Protein AF-A0A3C0KF89-F1 (afdb_monomer)

Solvent-accessible surface area (backbone atoms only — not comparable to full-atom values): 9793 Å² total; per-residue (Å²): 138,83,92,81,88,72,97,74,84,88,86,81,74,92,83,63,36,57,68,69,43,56,76,67,69,40,51,23,56,46,100,86,68,46,74,69,48,19,28,32,42,33,67,56,75,35,16,31,75,92,40,81,88,43,74,58,64,39,72,36,52,26,64,44,26,96,85,71,38,50,76,73,77,40,74,49,31,23,54,43,40,45,55,50,50,53,49,42,53,52,26,52,77,69,73,42,83,71,75,78,66,74,53,54,39,67,48,72,42,82,78,37,81,83,70,53,23,19,33,38,42,38,40,44,58,48,68,48,101,86,68,47,58,44,80,47,80,46,76,40,86,62,75,30,53,77,48,49,66,50,44,56,50,49,53,52,51,54,49,24,74,77,69,75,99

Secondary structure (DSSP, 8-state):
------SS----PPP---HHHHHTT-EEE-TTS-EEEEE-B-TTT-BBSS-TT-B--STT----BTTTBS---SHHHHHHHHHHHHHHHHHHHTT---------EEEEEEEEETTEEEEEEEEEEEE-TTS-EEEEEEEEEEEESTHHHHHHHHHHHHHHHHH--

Nearest PDB structures (foldseek):
  8igd-assembly2_B  TM=4.583E-01  e=4.397E+00  Arabidopsis thaliana
  3f6h-assembly1_B  TM=3.234E-01  e=1.189E+00  Leptospira interrogans
  5x8r-assembly1_y  TM=3.442E-01  e=2.083E+00  Spinacia oleracea
  1um2-assembly1_A  TM=2.923E-01  e=2.844E+00  Saccharomyces cerevisiae
  3f6g-assembly1_A  TM=3.126E-01  e=2.844E+00  Leptospira interrogans

Foldseek 3Di:
DDDDDDPDDDDDDDDAADVVCVVVVQFDADPVRHGPRAGCADQFLQAGPVDSVHGDAADRHFANAPQPGDDPRDLQRRLVSVVLNVVQVVCVVVVHDRDTDHGKDKDWDFPDVVVTWIWMKIWDWDQDPVRGIDIDIDTRPDIDPVCVVVVVVVVVVSCCSPVVD

Mean predicted aligned error: 3.44 Å

pLDDT: mean 96.3, std 3.92, range [64.81, 98.56]

Radius of gyration: 18.64 Å; Cα contacts (8 Å, |Δi|>4): 255; chains: 1; bounding box: 43×42×60 Å

Sequence (165 aa):
AGDFRFDEAILMPPHQAADMVWHAGLIGQDAAGKPTGWADIHPHLFHANTDDRVYFVGDLMGMISDQFGHYPKSGHVANYIGRIVAKYIAQRVAGQEVTPLLPDNLCYMMVNTEPQEEISVKFTYELDASGKVIQTQTDMDVRTADLVPEDFAWARSKFSDFLGI

Structure (mmCIF, N/CA/C/O backbone):
data_AF-A0A3C0KF89-F1
#
_entry.id   AF-A0A3C0KF89-F1
#
loop_
_atom_site.group_PDB
_atom_site.id
_atom_site.type_symbol
_atom_site.label_atom_id
_atom_site.label_alt_id
_atom_site.label_comp_id
_atom_site.label_asym_id
_atom_site.label_entity_id
_atom_site.label_seq_id
_atom_site.pdbx_PDB_ins_code
_atom_site.Cartn_x
_atom_site.Cartn_y
_atom_site.Cartn_z
_atom_site.occupancy
_atom_site.B_iso_or_equiv
_atom_site.auth_seq_id
_atom_site.auth_comp_id
_atom_site.auth_asym_id
_atom_site.auth_atom_id
_atom_site.pdbx_PDB_model_num
ATOM 1 N N . ALA A 1 1 ? -10.355 17.537 -24.284 1.00 73.31 1 ALA A N 1
ATOM 2 C CA . ALA A 1 1 ? -9.676 16.478 -25.056 1.00 73.31 1 ALA A CA 1
ATOM 3 C C . ALA A 1 1 ? -10.335 16.404 -26.428 1.00 73.31 1 ALA A C 1
ATOM 5 O O . ALA A 1 1 ? -11.525 16.689 -26.497 1.00 73.31 1 ALA A O 1
ATOM 6 N N . GLY A 1 2 ? -9.566 16.146 -27.487 1.00 88.62 2 GLY A N 1
ATOM 7 C CA . GLY A 1 2 ? -10.086 15.985 -28.851 1.00 88.62 2 GLY A CA 1
ATOM 8 C C . GLY A 1 2 ? -10.263 14.515 -29.229 1.00 88.62 2 GLY A C 1
ATOM 9 O O . GLY A 1 2 ? -10.022 13.635 -28.403 1.00 88.62 2 GLY A O 1
ATOM 10 N N . ASP A 1 3 ? -10.643 14.275 -30.481 1.00 92.25 3 ASP A N 1
ATOM 11 C CA . ASP A 1 3 ? -10.827 12.932 -31.029 1.00 92.25 3 ASP A CA 1
ATOM 12 C C . ASP A 1 3 ? -9.497 12.371 -31.549 1.00 92.25 3 ASP A C 1
ATOM 14 O O . ASP A 1 3 ? -8.777 13.038 -32.296 1.00 92.25 3 ASP A O 1
ATOM 18 N N . PHE A 1 4 ? -9.184 11.127 -31.182 1.00 93.00 4 PHE A N 1
ATOM 19 C CA . PHE A 1 4 ? -7.977 10.418 -31.611 1.00 93.00 4 PHE A CA 1
ATOM 20 C C . PHE A 1 4 ? -8.352 9.118 -32.325 1.00 93.00 4 PHE A C 1
ATOM 22 O O . PHE A 1 4 ? -9.271 8.414 -31.907 1.00 93.00 4 PHE A O 1
ATOM 29 N N . ARG A 1 5 ? -7.623 8.785 -33.396 1.00 95.25 5 ARG A N 1
ATOM 30 C CA . ARG A 1 5 ? -7.710 7.483 -34.075 1.00 95.25 5 ARG A CA 1
ATOM 31 C C . ARG A 1 5 ? -6.517 6.635 -33.648 1.00 95.25 5 ARG A C 1
ATOM 33 O O . ARG A 1 5 ? -5.410 7.158 -33.558 1.00 95.25 5 ARG A O 1
ATOM 40 N N . PHE A 1 6 ? -6.749 5.355 -33.410 1.00 95.56 6 PHE A N 1
ATOM 41 C CA . PHE A 1 6 ? -5.731 4.386 -33.021 1.00 95.56 6 PHE A CA 1
ATOM 42 C C . PHE A 1 6 ? -6.001 3.058 -33.729 1.00 95.56 6 PHE A C 1
ATOM 44 O O . PHE A 1 6 ? -7.162 2.722 -33.970 1.00 95.56 6 PHE A O 1
ATOM 51 N N . ASP A 1 7 ? -4.937 2.324 -34.054 1.00 97.69 7 ASP A N 1
ATOM 52 C CA . ASP A 1 7 ? -5.038 0.936 -34.517 1.00 97.69 7 ASP A CA 1
ATOM 53 C C . ASP A 1 7 ? -5.292 -0.008 -33.327 1.00 97.69 7 ASP A C 1
ATOM 55 O O . ASP A 1 7 ? -6.124 -0.907 -33.413 1.00 97.69 7 ASP A O 1
ATOM 59 N N . GLU A 1 8 ? -4.654 0.269 -32.180 1.00 96.94 8 GLU A N 1
ATOM 60 C CA . GLU A 1 8 ? -4.831 -0.436 -30.903 1.00 96.94 8 GLU A CA 1
ATOM 61 C C . GLU A 1 8 ? -4.807 0.550 -29.721 1.00 96.94 8 GLU A C 1
ATOM 63 O O . GLU A 1 8 ? -4.094 1.555 -29.752 1.00 96.94 8 GLU A O 1
ATOM 68 N N . ALA A 1 9 ? -5.579 0.269 -28.664 1.00 94.81 9 ALA A N 1
ATOM 69 C CA . ALA A 1 9 ? -5.586 1.064 -27.435 1.00 94.81 9 ALA A CA 1
ATOM 70 C C . ALA A 1 9 ? -5.791 0.195 -26.189 1.00 94.81 9 ALA A C 1
ATOM 72 O O . ALA A 1 9 ? -6.677 -0.658 -26.150 1.00 94.81 9 ALA A O 1
ATOM 73 N N . ILE A 1 10 ? -5.015 0.485 -25.142 1.00 95.38 10 ILE A N 1
ATOM 74 C CA . ILE A 1 10 ? -5.209 -0.053 -23.792 1.00 95.38 10 ILE A CA 1
ATOM 75 C C . ILE A 1 10 ? -5.799 1.066 -22.934 1.00 95.38 10 ILE A C 1
ATOM 77 O O . ILE A 1 10 ? -5.152 2.085 -22.693 1.00 95.38 10 ILE A O 1
ATOM 81 N N . LEU A 1 11 ? -7.043 0.886 -22.490 1.00 93.9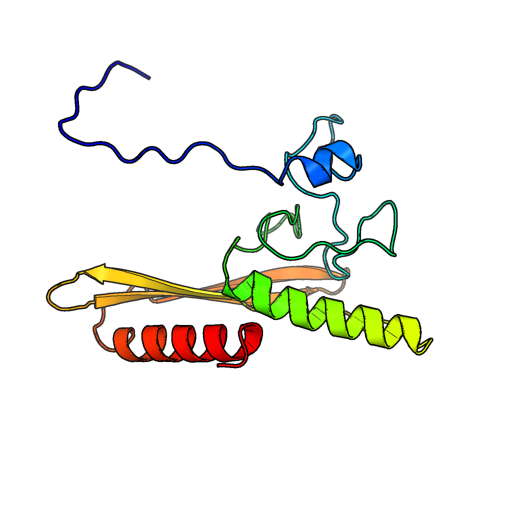4 11 LEU A N 1
ATOM 82 C CA . LEU A 1 11 ? -7.749 1.846 -21.644 1.00 93.94 11 LEU A CA 1
ATOM 83 C C . LEU A 1 11 ? -7.738 1.364 -20.192 1.00 93.94 11 LEU A C 1
ATOM 85 O O . LEU A 1 11 ? -8.263 0.297 -19.889 1.00 93.94 11 LEU A O 1
ATOM 89 N N . MET A 1 12 ? -7.177 2.176 -19.295 1.00 95.62 12 MET A N 1
ATOM 90 C CA . MET A 1 12 ? -7.195 1.947 -17.848 1.00 95.62 12 MET A CA 1
ATOM 91 C C . MET A 1 12 ? -8.101 3.001 -17.199 1.00 95.62 12 MET A C 1
ATOM 93 O O . MET A 1 12 ? -7.676 4.151 -17.050 1.00 95.62 12 MET A O 1
ATOM 97 N N . PRO A 1 13 ? -9.371 2.675 -16.894 1.00 95.94 13 PRO A N 1
ATOM 98 C CA . PRO A 1 13 ? -10.292 3.632 -16.297 1.00 95.94 13 PRO A CA 1
ATOM 99 C C . PR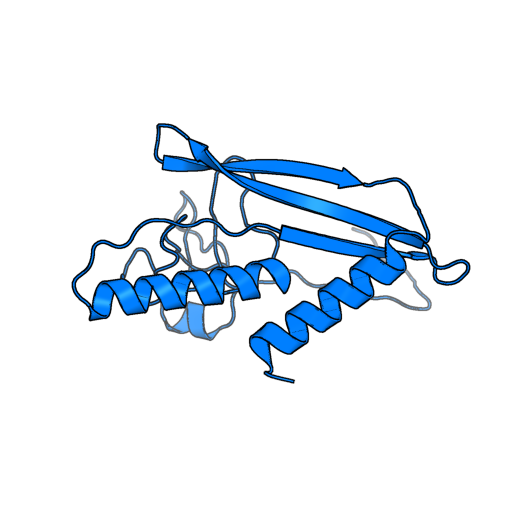O A 1 13 ? -9.867 3.983 -14.862 1.00 95.94 13 PRO A C 1
ATOM 101 O O . PRO A 1 13 ? -9.089 3.255 -14.245 1.00 95.94 13 PRO A O 1
ATOM 104 N N . PRO A 1 14 ? -10.393 5.077 -14.287 1.00 96.50 14 PRO A N 1
ATOM 105 C CA . PRO A 1 14 ? -10.234 5.342 -12.863 1.00 96.50 14 PRO A CA 1
ATOM 106 C C . PRO A 1 14 ? -10.708 4.150 -12.018 1.00 96.50 14 PRO A C 1
ATOM 108 O O . PRO A 1 14 ? -11.766 3.577 -12.279 1.00 96.50 14 PRO A O 1
ATOM 111 N N . HIS A 1 15 ? -9.931 3.798 -10.996 1.00 97.44 15 HIS A N 1
ATOM 112 C CA . HIS A 1 15 ? -10.243 2.716 -10.062 1.00 97.44 15 HIS A CA 1
ATOM 113 C C . HIS A 1 15 ? -10.740 3.260 -8.717 1.00 97.44 15 HIS A C 1
ATOM 115 O O . HIS A 1 15 ? -10.480 4.410 -8.365 1.00 97.44 15 HIS A O 1
ATOM 121 N N . GLN A 1 16 ? -11.433 2.407 -7.963 1.00 98.25 16 GLN A N 1
ATOM 122 C CA . GLN A 1 16 ? -11.935 2.675 -6.614 1.00 98.25 16 GLN A CA 1
ATOM 123 C C . GLN A 1 16 ? -12.035 1.367 -5.816 1.00 98.25 16 GLN A C 1
ATOM 125 O O . GLN A 1 16 ? -11.889 0.278 -6.378 1.00 98.25 16 GLN A O 1
ATOM 130 N N . ALA A 1 17 ? -12.294 1.462 -4.512 1.00 98.50 17 ALA A N 1
ATOM 131 C CA . ALA A 1 17 ? -12.614 0.307 -3.684 1.00 98.50 17 ALA A CA 1
ATOM 132 C C . ALA A 1 17 ? -13.869 -0.415 -4.206 1.00 98.50 17 ALA A C 1
ATOM 134 O O . ALA A 1 17 ? -14.790 0.212 -4.734 1.00 98.50 17 ALA A O 1
ATOM 135 N N . ALA A 1 18 ? -13.900 -1.738 -4.034 1.00 98.00 18 ALA A N 1
ATOM 136 C CA . ALA A 1 18 ? -14.996 -2.584 -4.497 1.00 98.00 18 ALA A CA 1
ATOM 137 C C . ALA A 1 18 ? -16.348 -2.209 -3.860 1.00 98.00 18 ALA A C 1
ATOM 139 O O . ALA A 1 18 ? -16.398 -1.758 -2.713 1.00 98.00 18 ALA A O 1
ATOM 140 N N . ASP A 1 19 ? -17.447 -2.489 -4.568 1.00 98.38 19 ASP A N 1
ATOM 141 C CA . ASP A 1 19 ? -18.827 -2.141 -4.179 1.00 98.38 19 ASP A CA 1
ATOM 142 C C . ASP A 1 19 ? -19.206 -2.588 -2.761 1.00 98.38 19 ASP A C 1
ATOM 144 O O . ASP A 1 19 ? -19.953 -1.905 -2.067 1.00 98.38 19 ASP A O 1
ATOM 148 N N . MET A 1 20 ? -18.648 -3.698 -2.273 1.00 98.06 20 MET A N 1
ATOM 149 C CA . MET A 1 20 ? -18.880 -4.157 -0.901 1.00 98.06 20 MET A CA 1
ATOM 150 C C . MET A 1 20 ? -18.468 -3.115 0.154 1.00 98.06 20 MET A C 1
ATOM 152 O O . MET A 1 20 ? -19.150 -2.981 1.167 1.00 98.06 20 MET A O 1
ATOM 156 N N . VAL A 1 21 ? -17.397 -2.349 -0.079 1.00 98.50 21 VAL A N 1
ATOM 157 C CA . VAL A 1 21 ? -16.947 -1.286 0.840 1.00 98.50 21 VAL A CA 1
ATOM 158 C C . VAL A 1 21 ? -17.951 -0.129 0.851 1.00 98.50 21 VAL A C 1
ATOM 160 O O . VAL A 1 21 ? -18.255 0.424 1.909 1.00 98.50 21 VAL A O 1
ATOM 163 N N . TRP A 1 22 ? -18.532 0.185 -0.310 1.00 98.50 22 TRP A N 1
ATOM 164 C CA . TRP A 1 22 ? -19.605 1.171 -0.445 1.00 98.50 22 TRP A CA 1
ATOM 165 C C . TRP A 1 22 ? -20.879 0.723 0.263 1.00 98.50 22 TRP A C 1
ATOM 167 O O . TRP A 1 22 ? -21.443 1.476 1.053 1.00 98.50 22 TRP A O 1
ATOM 177 N N . HIS A 1 23 ? -21.312 -0.514 0.023 1.00 98.31 23 HIS A N 1
ATOM 178 C CA . HIS A 1 23 ? -22.501 -1.085 0.654 1.00 98.31 23 HIS A CA 1
ATOM 179 C C . HIS A 1 23 ? -22.367 -1.198 2.173 1.00 98.31 23 HIS A C 1
ATOM 181 O O . HIS A 1 23 ? -23.360 -1.050 2.881 1.00 98.31 23 HIS A O 1
ATOM 187 N N . ALA A 1 24 ? -21.150 -1.408 2.676 1.00 97.94 24 ALA A N 1
ATOM 188 C CA . ALA A 1 24 ? -20.862 -1.407 4.104 1.00 97.94 24 ALA A CA 1
ATOM 189 C C . ALA A 1 24 ? -20.833 0.004 4.727 1.00 97.94 24 ALA A C 1
ATOM 191 O O . ALA A 1 24 ? -20.740 0.120 5.945 1.00 97.94 24 ALA A O 1
ATOM 192 N N . GLY A 1 25 ? -20.905 1.076 3.926 1.00 97.88 25 GLY A N 1
ATOM 193 C CA . GLY A 1 25 ? -20.804 2.452 4.420 1.00 97.88 25 GLY A CA 1
ATOM 194 C C . GLY A 1 25 ? -19.406 2.803 4.937 1.00 97.88 25 GLY A C 1
ATOM 195 O O . GLY A 1 25 ? -19.273 3.644 5.819 1.00 97.88 25 GLY A O 1
ATOM 196 N N . LEU A 1 26 ? -18.372 2.145 4.407 1.00 98.44 26 LEU A N 1
ATOM 197 C CA . LEU A 1 26 ? -16.993 2.223 4.898 1.00 98.44 26 LEU A CA 1
ATOM 198 C C . LEU A 1 26 ? -16.066 3.044 3.991 1.00 98.44 26 LEU A C 1
ATOM 200 O O . LEU A 1 26 ? -14.846 2.935 4.083 1.00 98.44 26 LEU A O 1
ATOM 204 N N . ILE A 1 27 ? -16.625 3.843 3.083 1.00 98.56 27 ILE A N 1
ATOM 205 C CA . ILE A 1 27 ? -15.856 4.712 2.186 1.00 98.56 27 ILE A CA 1
ATOM 206 C C . ILE A 1 27 ? -15.494 6.007 2.908 1.00 98.56 27 ILE A C 1
ATOM 208 O O . ILE A 1 27 ? -16.366 6.687 3.447 1.00 98.56 27 ILE A O 1
ATOM 212 N N . GLY A 1 28 ? -14.211 6.363 2.870 1.00 97.94 28 GLY A N 1
ATOM 213 C CA . GLY A 1 28 ? -13.697 7.608 3.424 1.00 97.94 28 GLY A CA 1
ATOM 214 C C . GLY A 1 28 ? -14.256 8.818 2.695 1.00 97.94 28 GLY A C 1
ATOM 215 O O . GLY A 1 28 ? -14.549 8.761 1.497 1.00 97.94 28 GLY A O 1
ATOM 216 N N . GLN A 1 29 ? -14.362 9.928 3.413 1.00 97.56 29 GLN A N 1
ATOM 217 C CA . GLN A 1 29 ? -14.842 11.203 2.893 1.00 97.56 29 GLN A CA 1
ATOM 218 C C . GLN A 1 29 ? -13.727 12.248 2.946 1.00 97.56 29 GLN A C 1
ATOM 220 O O . GLN A 1 29 ? -12.874 12.212 3.829 1.00 97.56 29 GLN A O 1
ATOM 225 N N . ASP A 1 30 ? -13.720 13.169 1.987 1.00 94.69 30 ASP A N 1
ATOM 226 C CA . ASP A 1 30 ? -12.850 14.340 2.033 1.00 94.69 30 ASP A CA 1
ATOM 227 C C . ASP A 1 30 ? -13.392 15.410 3.000 1.00 94.69 30 ASP A C 1
ATOM 229 O O . ASP A 1 30 ? -14.459 15.268 3.601 1.00 94.69 30 ASP A O 1
ATOM 233 N N . ALA A 1 31 ? -12.664 16.521 3.143 1.00 93.75 31 ALA A N 1
ATOM 234 C CA . ALA A 1 31 ? -13.049 17.620 4.032 1.00 93.75 31 ALA A CA 1
ATOM 235 C C . ALA A 1 31 ? -14.392 18.291 3.665 1.00 93.75 31 ALA A C 1
ATOM 237 O O . ALA A 1 31 ? -14.967 18.994 4.494 1.00 93.75 31 ALA A O 1
ATOM 23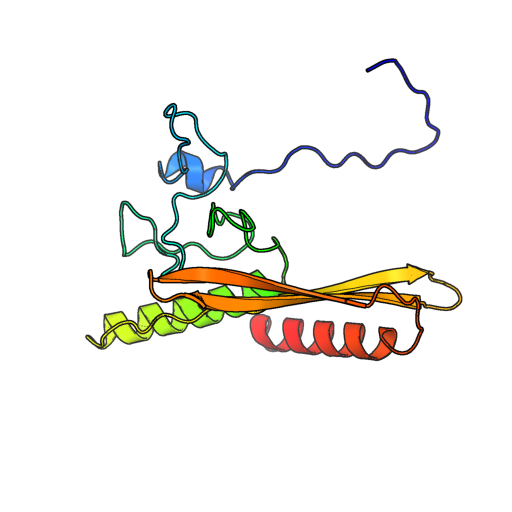8 N N . ALA A 1 32 ? -14.896 18.092 2.442 1.00 95.94 32 ALA A N 1
ATOM 239 C CA . ALA A 1 32 ? -16.198 18.579 1.993 1.00 95.94 32 ALA A CA 1
ATOM 240 C C . ALA A 1 32 ? -17.313 17.526 2.158 1.00 95.94 32 ALA A C 1
ATOM 242 O O . ALA A 1 32 ? -18.450 17.772 1.752 1.00 95.94 32 ALA A O 1
ATOM 243 N N . GLY A 1 33 ? -17.005 16.361 2.738 1.00 95.69 33 GLY A N 1
ATOM 244 C CA . GLY A 1 33 ? -17.938 15.248 2.916 1.00 95.69 33 GLY A CA 1
ATOM 245 C C . GLY A 1 33 ? -18.174 14.430 1.644 1.00 95.69 33 GLY A C 1
ATOM 246 O O . GLY A 1 33 ? -19.087 13.604 1.604 1.00 95.69 33 GLY A O 1
ATOM 247 N N . LYS A 1 34 ? -17.389 14.641 0.581 1.00 97.56 34 LYS A N 1
ATOM 248 C CA . LYS A 1 34 ? -17.520 13.874 -0.661 1.00 97.56 34 LYS A CA 1
ATOM 249 C C . LYS A 1 34 ? -16.768 12.544 -0.522 1.00 97.56 34 LYS A C 1
ATOM 251 O O . LYS A 1 34 ? -15.663 12.533 0.016 1.00 97.56 34 LYS A O 1
ATOM 256 N N . PRO A 1 35 ? -17.309 11.418 -1.022 1.00 97.81 35 PRO A N 1
ATOM 257 C CA . PRO A 1 35 ? -16.603 10.143 -0.977 1.00 97.81 35 PRO A CA 1
ATOM 258 C C . PRO A 1 35 ? -15.285 10.202 -1.759 1.00 97.81 35 PRO A C 1
ATOM 260 O O . PRO A 1 35 ? -15.241 10.676 -2.895 1.00 97.81 35 PRO A O 1
ATOM 263 N N . THR A 1 36 ? -14.226 9.663 -1.158 1.00 97.50 36 THR A N 1
ATOM 264 C CA . THR A 1 36 ? -12.882 9.575 -1.754 1.00 97.50 36 THR A CA 1
ATOM 265 C C . THR A 1 36 ? -12.756 8.433 -2.763 1.00 97.50 36 THR A C 1
ATOM 267 O O . THR A 1 36 ? -11.820 8.412 -3.557 1.00 97.50 36 THR A O 1
ATOM 270 N N . GLY A 1 37 ? -13.685 7.474 -2.719 1.00 98.12 37 GLY A N 1
ATOM 271 C CA . GLY A 1 37 ? -13.636 6.235 -3.493 1.00 98.12 37 GLY A CA 1
ATOM 272 C C . GLY A 1 37 ? -12.829 5.109 -2.843 1.00 98.12 37 GLY A C 1
ATOM 273 O O . GLY A 1 37 ? -12.776 4.013 -3.392 1.00 98.12 37 GLY A O 1
ATOM 274 N N . TRP A 1 38 ? -12.237 5.337 -1.670 1.00 98.56 38 TRP A N 1
ATOM 275 C CA . TRP A 1 38 ? -11.413 4.357 -0.958 1.00 98.56 38 TRP A CA 1
ATOM 276 C C . TRP A 1 38 ? -11.877 4.182 0.488 1.00 98.56 38 TRP A C 1
ATOM 278 O O . TRP A 1 38 ? -12.641 5.000 0.996 1.00 98.56 38 TRP A O 1
ATOM 288 N N . ALA A 1 39 ? -11.444 3.112 1.153 1.00 98.56 39 ALA A N 1
ATOM 289 C CA . ALA A 1 39 ? -11.898 2.790 2.504 1.00 98.56 39 ALA A CA 1
ATOM 290 C C . ALA A 1 39 ? -11.455 3.824 3.561 1.00 98.56 39 ALA A C 1
ATOM 292 O O . ALA A 1 39 ? -10.331 4.324 3.510 1.00 98.56 39 ALA A O 1
ATOM 293 N N . ASP A 1 40 ? -12.317 4.109 4.539 1.00 98.25 40 ASP A N 1
ATOM 294 C CA . ASP A 1 40 ? -12.033 4.975 5.691 1.00 98.25 40 ASP A CA 1
ATOM 295 C C . ASP A 1 40 ? -11.178 4.245 6.737 1.00 98.25 40 ASP A C 1
ATOM 297 O O . ASP A 1 40 ? -11.688 3.586 7.648 1.00 98.25 40 ASP A O 1
ATOM 301 N N . ILE A 1 41 ? -9.863 4.301 6.555 1.00 97.88 41 ILE A N 1
ATOM 302 C CA . ILE A 1 41 ? -8.899 3.431 7.226 1.00 97.88 41 ILE A CA 1
ATOM 303 C C . ILE A 1 41 ? -8.103 4.155 8.314 1.00 97.88 41 ILE A C 1
ATOM 305 O O . ILE A 1 41 ? -7.699 5.306 8.155 1.00 97.88 41 ILE A O 1
ATOM 309 N N . HIS A 1 42 ? -7.791 3.438 9.394 1.00 97.62 42 HIS A N 1
ATOM 310 C CA . HIS A 1 42 ? -6.797 3.868 10.367 1.00 97.62 42 HIS A CA 1
ATOM 311 C C . HIS A 1 42 ? -5.371 3.735 9.785 1.00 97.62 42 HIS A C 1
ATOM 313 O O . HIS A 1 42 ? -4.962 2.609 9.471 1.00 97.62 42 HIS A O 1
ATOM 319 N N . PRO A 1 43 ? -4.562 4.811 9.705 1.00 96.25 43 PRO A N 1
ATOM 320 C CA . PRO A 1 43 ? -3.319 4.843 8.919 1.00 96.25 43 PRO A CA 1
ATOM 321 C C . PRO A 1 43 ? -2.262 3.773 9.223 1.00 96.25 43 PRO A C 1
ATOM 323 O O . PRO A 1 43 ? -1.498 3.407 8.338 1.00 96.25 43 PRO A O 1
ATOM 326 N N . HIS A 1 44 ? -2.200 3.271 10.458 1.00 94.38 44 HIS A N 1
ATOM 327 C CA . HIS A 1 44 ? -1.209 2.262 10.871 1.00 94.38 44 HIS A CA 1
ATOM 328 C C . HIS A 1 44 ? -1.803 1.052 11.613 1.00 94.38 44 HIS A C 1
ATOM 330 O O . HIS A 1 44 ? -1.080 0.112 11.939 1.00 94.38 44 HIS A O 1
ATOM 336 N N . LEU A 1 45 ? -3.116 1.052 11.875 1.00 96.44 45 LEU A N 1
ATOM 337 C CA . LEU A 1 45 ? -3.818 -0.096 12.478 1.00 96.44 45 LEU A CA 1
ATOM 338 C C . LEU A 1 45 ? -4.709 -0.827 11.466 1.00 96.44 45 LEU A C 1
ATOM 340 O O . LEU A 1 45 ? -5.142 -1.944 11.731 1.00 96.44 45 LEU A O 1
ATOM 344 N N . PHE A 1 46 ? -4.947 -0.216 10.303 1.00 98.06 46 PHE A N 1
ATOM 345 C CA . PHE A 1 46 ? -5.617 -0.793 9.137 1.00 98.06 46 PHE A CA 1
ATOM 346 C C . PHE A 1 46 ? -7.059 -1.269 9.352 1.00 98.06 46 PHE A C 1
ATOM 348 O O . PHE A 1 46 ? -7.624 -1.914 8.471 1.00 98.06 46 PHE A O 1
ATOM 355 N N . HIS A 1 47 ? -7.675 -0.946 10.489 1.00 98.06 47 HIS A N 1
ATOM 356 C CA . HIS A 1 47 ? -9.106 -1.132 10.694 1.00 98.06 47 HIS A CA 1
ATOM 357 C C . HIS A 1 47 ? -9.907 0.075 10.201 1.00 98.06 47 HIS A C 1
ATOM 359 O O . HIS A 1 47 ? -9.342 1.140 9.944 1.00 98.06 47 HIS A O 1
ATOM 365 N N . ALA A 1 48 ? -11.221 -0.080 10.076 1.00 98.31 48 ALA A N 1
ATOM 366 C CA . ALA A 1 48 ? -12.116 1.033 9.814 1.00 98.31 48 ALA A CA 1
ATOM 367 C C . ALA A 1 48 ? -12.094 2.024 10.980 1.00 98.31 48 ALA A C 1
ATOM 369 O O . ALA A 1 48 ? 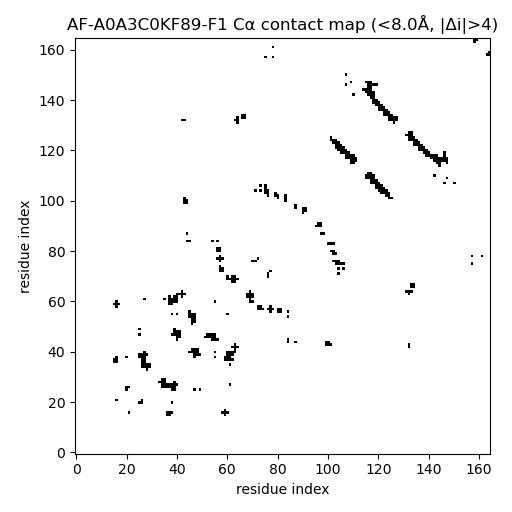-12.090 1.618 12.143 1.00 98.31 48 ALA A O 1
ATOM 370 N N . ASN A 1 49 ? -12.119 3.325 10.689 1.00 97.44 49 ASN A N 1
ATOM 371 C CA . ASN A 1 49 ? -12.195 4.343 11.744 1.00 97.44 49 ASN A CA 1
ATOM 372 C C . ASN A 1 49 ? -13.516 4.266 12.534 1.00 97.44 49 ASN A C 1
ATOM 374 O O . ASN A 1 49 ? -13.567 4.656 13.699 1.00 97.44 49 ASN A O 1
ATOM 378 N N . THR A 1 50 ? -14.574 3.725 11.925 1.00 97.31 50 THR A N 1
ATOM 379 C CA . THR A 1 50 ? -15.910 3.582 12.525 1.00 97.31 50 THR A CA 1
ATOM 380 C C . THR A 1 50 ? -16.143 2.250 13.246 1.00 97.31 50 THR A C 1
ATOM 382 O O . THR A 1 50 ? -17.039 2.176 14.086 1.00 97.31 50 THR A O 1
ATOM 385 N N . ASP A 1 51 ? -15.363 1.205 12.947 1.00 97.31 51 ASP A N 1
ATOM 386 C CA . ASP A 1 51 ? -15.460 -0.116 13.581 1.00 97.31 51 ASP A CA 1
ATOM 387 C C . ASP A 1 51 ? -14.091 -0.808 13.579 1.00 97.31 51 ASP A C 1
ATOM 389 O O . ASP A 1 51 ? -13.610 -1.303 12.558 1.00 97.31 51 ASP A O 1
ATOM 393 N N . ASP A 1 52 ? -13.468 -0.884 14.751 1.00 95.94 52 ASP A N 1
ATOM 394 C CA . ASP A 1 52 ? -12.117 -1.415 14.913 1.00 95.94 52 ASP A CA 1
ATOM 395 C C . ASP A 1 52 ? -12.024 -2.954 14.828 1.00 95.94 52 ASP A C 1
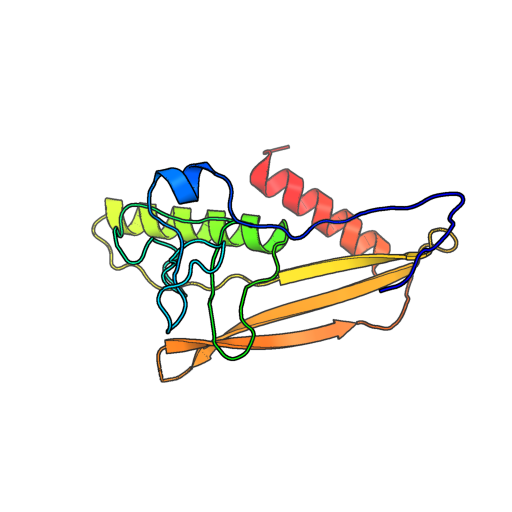ATOM 397 O O . ASP A 1 52 ? -10.949 -3.537 14.995 1.00 95.94 52 ASP A O 1
ATOM 401 N N . ARG A 1 53 ? -13.143 -3.628 14.538 1.00 96.00 53 ARG A N 1
ATOM 402 C CA . ARG A 1 53 ? -13.218 -5.069 14.251 1.00 96.00 53 ARG A CA 1
ATOM 403 C C . ARG A 1 53 ? -13.164 -5.369 12.754 1.00 96.00 53 ARG A C 1
ATOM 405 O O . ARG A 1 53 ? -13.024 -6.532 12.377 1.00 96.00 53 ARG A O 1
ATOM 412 N N . VAL A 1 54 ? -13.295 -4.349 11.905 1.00 98.06 54 VAL A N 1
ATOM 413 C CA . VAL A 1 54 ? -13.284 -4.481 10.444 1.00 98.06 54 VAL A CA 1
ATOM 414 C C . VAL A 1 54 ? -11.944 -4.001 9.913 1.00 98.06 54 VAL A C 1
ATOM 416 O O . VAL A 1 54 ? -11.588 -2.849 10.120 1.00 98.06 54 VAL A O 1
ATOM 419 N N . TYR A 1 55 ? -11.214 -4.865 9.208 1.00 98.38 55 TYR A N 1
ATOM 420 C CA . TYR A 1 55 ? -9.893 -4.557 8.658 1.00 98.38 55 TYR A CA 1
ATOM 421 C C . TYR A 1 55 ? -9.896 -4.440 7.138 1.00 98.38 55 TYR A C 1
ATOM 423 O O . TYR A 1 55 ? -10.652 -5.121 6.444 1.00 98.38 55 TYR A O 1
ATOM 431 N N . PHE A 1 56 ? -8.992 -3.609 6.628 1.00 98.44 56 PHE A N 1
ATOM 432 C CA . PHE A 1 56 ? -8.783 -3.363 5.210 1.00 98.44 56 PHE A CA 1
ATOM 433 C C . PHE A 1 56 ? -7.392 -3.823 4.786 1.00 98.44 56 PHE A C 1
ATOM 435 O O . PHE A 1 56 ? -6.386 -3.442 5.380 1.00 98.44 56 PHE A O 1
ATOM 442 N N . VAL A 1 57 ? -7.340 -4.636 3.733 1.00 97.69 57 VAL A N 1
ATOM 443 C CA . VAL A 1 57 ? -6.099 -5.183 3.178 1.00 97.69 57 VAL A CA 1
ATOM 444 C C . VAL A 1 57 ? -6.140 -5.052 1.659 1.00 97.69 57 VAL A C 1
ATOM 446 O O . VAL A 1 57 ? -7.119 -5.451 1.029 1.00 97.69 57 VAL A O 1
ATOM 449 N N . GLY A 1 58 ? -5.067 -4.517 1.076 1.00 97.44 58 GLY A N 1
ATOM 450 C CA . GLY A 1 58 ? -4.881 -4.429 -0.372 1.00 97.44 58 GLY A CA 1
ATOM 451 C C . GLY A 1 58 ? -5.475 -3.171 -1.004 1.00 97.44 58 GLY A C 1
ATOM 452 O O . GLY A 1 58 ? -5.592 -2.123 -0.372 1.00 97.44 58 GLY A O 1
ATOM 453 N N . ASP A 1 59 ? -5.844 -3.268 -2.279 1.00 98.44 59 ASP A N 1
ATOM 454 C CA . ASP A 1 59 ? -6.095 -2.110 -3.146 1.00 98.44 59 ASP A CA 1
ATOM 455 C C . ASP A 1 59 ? -7.221 -1.186 -2.672 1.00 98.44 59 ASP A C 1
ATOM 457 O O . ASP A 1 59 ? -7.257 -0.017 -3.044 1.00 98.44 59 ASP A O 1
ATOM 461 N N . LEU A 1 60 ? -8.131 -1.670 -1.828 1.00 98.25 60 LEU A N 1
ATOM 462 C CA . LEU A 1 60 ? -9.243 -0.882 -1.293 1.00 98.25 60 LEU A CA 1
ATOM 463 C C . LEU A 1 60 ? -8.823 0.161 -0.243 1.00 98.25 60 LEU A C 1
ATOM 465 O O . LEU A 1 60 ? -9.615 1.051 0.073 1.00 98.25 60 LEU A O 1
ATOM 469 N N . MET A 1 61 ? -7.606 0.060 0.301 1.00 98.31 61 MET A N 1
ATOM 470 C CA . MET A 1 61 ? -7.114 0.933 1.369 1.00 98.31 61 MET A CA 1
ATOM 471 C C . MET A 1 61 ? -7.128 2.415 0.956 1.00 98.31 61 MET A C 1
ATOM 473 O O . MET A 1 61 ? -6.746 2.779 -0.165 1.00 98.31 61 MET A O 1
ATOM 477 N N . GLY A 1 62 ? -7.579 3.260 1.887 1.00 97.94 62 GLY A N 1
ATOM 478 C CA . GLY A 1 62 ? -7.657 4.712 1.742 1.00 97.94 62 GLY A CA 1
ATOM 479 C C . GLY A 1 62 ? -6.360 5.453 2.036 1.00 97.94 62 GLY A C 1
ATOM 480 O O . GLY A 1 62 ? -5.265 4.919 1.861 1.00 97.94 62 GLY A O 1
ATOM 481 N N . MET A 1 63 ? -6.500 6.735 2.373 1.00 96.88 63 MET A N 1
ATOM 482 C CA . MET A 1 63 ? -5.385 7.649 2.628 1.00 96.88 63 MET A CA 1
ATOM 483 C C . MET A 1 63 ? -4.625 7.235 3.895 1.00 96.88 63 MET A C 1
ATOM 485 O O . MET A 1 63 ? -5.233 6.872 4.896 1.00 96.88 63 MET A O 1
ATOM 489 N N . ILE A 1 64 ? -3.297 7.304 3.842 1.00 97.56 64 ILE A N 1
ATOM 490 C CA . ILE A 1 64 ? -2.386 6.915 4.926 1.00 97.56 64 ILE A CA 1
ATOM 491 C C . ILE A 1 64 ? -1.634 8.126 5.476 1.00 97.56 64 ILE A C 1
ATOM 493 O O . ILE A 1 64 ? -1.434 8.247 6.680 1.00 97.56 64 ILE A O 1
ATOM 497 N N . SER A 1 65 ? -1.204 9.031 4.601 1.00 97.19 65 SER A N 1
ATOM 498 C CA . SER A 1 65 ? -0.418 10.200 4.987 1.00 97.19 65 SER A CA 1
ATOM 499 C C . SER A 1 65 ? -0.683 11.340 4.020 1.00 97.19 65 SER A C 1
ATOM 501 O O . SER A 1 65 ? -0.861 11.117 2.826 1.00 97.19 65 SER A O 1
ATOM 503 N N . ASP A 1 66 ? -0.659 12.575 4.504 1.00 95.56 66 ASP A N 1
ATOM 504 C CA . ASP A 1 66 ? -0.684 13.763 3.643 1.00 95.56 66 ASP A CA 1
ATOM 505 C C . ASP A 1 66 ? 0.620 13.925 2.822 1.00 95.56 66 ASP A C 1
ATOM 507 O O . ASP A 1 66 ? 0.631 14.659 1.838 1.00 95.56 66 ASP A O 1
ATOM 511 N N . GLN A 1 67 ? 1.706 13.225 3.189 1.00 97.12 67 GLN A N 1
ATOM 512 C CA . GLN A 1 67 ? 3.006 13.315 2.519 1.00 97.12 67 GLN A CA 1
ATOM 513 C C . GLN A 1 67 ? 3.008 12.553 1.188 1.00 97.12 67 GLN A C 1
ATOM 515 O O . GLN A 1 67 ? 3.570 13.032 0.209 1.00 97.12 67 GLN A O 1
ATOM 520 N N . PHE A 1 68 ? 2.408 11.360 1.156 1.00 96.62 68 PHE A N 1
ATOM 521 C CA . PHE A 1 68 ? 2.443 10.468 -0.012 1.00 96.62 68 PHE A CA 1
ATOM 522 C C . PHE A 1 68 ? 1.059 9.951 -0.435 1.00 96.62 68 PHE A C 1
ATOM 524 O O . PHE A 1 68 ? 0.930 9.244 -1.431 1.00 96.62 68 PHE A O 1
ATOM 531 N N . GLY A 1 69 ? -0.001 10.310 0.291 1.00 96.94 69 GLY A N 1
ATOM 532 C CA . GLY A 1 69 ? -1.363 9.878 0.012 1.00 96.94 69 GLY A CA 1
ATOM 533 C C . GLY A 1 69 ? -1.592 8.428 0.419 1.00 96.94 69 GLY A C 1
ATOM 534 O O . GLY A 1 69 ? -1.928 8.144 1.567 1.00 96.94 69 GLY A O 1
ATOM 535 N N . HIS A 1 70 ? -1.447 7.514 -0.536 1.00 97.19 70 HIS A N 1
ATOM 536 C CA . HIS A 1 70 ? -1.785 6.098 -0.396 1.00 97.19 70 HIS A CA 1
ATOM 537 C C . HIS A 1 70 ? -0.534 5.236 -0.479 1.00 97.19 70 HIS A C 1
ATOM 539 O O . HIS A 1 70 ? 0.386 5.555 -1.230 1.00 97.19 70 HIS A O 1
ATOM 545 N N . TYR A 1 71 ? -0.532 4.087 0.200 1.00 98.00 71 TYR A N 1
ATOM 546 C CA . TYR A 1 71 ? 0.423 3.049 -0.178 1.00 98.00 71 TYR A CA 1
ATOM 547 C C . TYR A 1 71 ? 0.218 2.666 -1.652 1.00 98.00 71 TYR A C 1
ATOM 549 O O . TYR A 1 71 ? -0.931 2.657 -2.118 1.00 98.00 71 TYR A O 1
ATOM 557 N N . PRO A 1 72 ? 1.291 2.312 -2.385 1.00 97.44 72 PRO A N 1
ATOM 558 C CA . PRO A 1 72 ? 1.150 1.701 -3.696 1.00 97.44 72 PRO A CA 1
ATOM 559 C C . PRO A 1 72 ? 0.193 0.509 -3.623 1.00 97.44 72 PRO A C 1
ATOM 561 O O . PRO A 1 72 ? 0.317 -0.354 -2.753 1.00 97.44 72 PRO A O 1
ATOM 564 N N . LYS A 1 73 ? -0.773 0.467 -4.541 1.00 97.75 73 LYS A N 1
ATOM 565 C CA . LYS A 1 73 ? -1.740 -0.631 -4.661 1.00 97.75 73 LYS A CA 1
ATOM 566 C C . LYS A 1 73 ? -1.058 -1.793 -5.384 1.00 97.75 73 LYS A C 1
ATOM 568 O O . LYS A 1 73 ? -1.172 -1.935 -6.598 1.00 97.75 73 LYS A O 1
ATOM 573 N N . SER A 1 74 ? -0.216 -2.514 -4.642 1.00 96.94 74 SER A N 1
ATOM 574 C CA . SER A 1 74 ? 0.660 -3.570 -5.148 1.00 96.94 74 SER A CA 1
ATOM 575 C C . SER A 1 74 ? 0.443 -4.884 -4.401 1.00 96.94 74 SER A C 1
ATOM 577 O O . SER A 1 74 ? 0.096 -4.909 -3.215 1.00 96.94 74 SER A O 1
ATOM 579 N N . GLY A 1 75 ? 0.734 -5.999 -5.077 1.00 95.38 75 GLY A N 1
ATOM 580 C CA . GLY A 1 75 ? 0.742 -7.319 -4.441 1.00 95.38 75 GLY A CA 1
ATOM 581 C C . GLY A 1 75 ? 1.719 -7.399 -3.262 1.00 95.38 75 GLY A C 1
ATOM 582 O O . GLY A 1 75 ? 1.452 -8.104 -2.290 1.00 95.38 75 GLY A O 1
ATOM 583 N N . HIS A 1 76 ? 2.809 -6.622 -3.305 1.00 97.19 76 HIS A N 1
ATOM 584 C CA . HIS A 1 76 ? 3.767 -6.514 -2.208 1.00 97.19 76 HIS A CA 1
ATOM 585 C C . HIS A 1 76 ? 3.103 -5.954 -0.946 1.00 97.19 76 HIS A C 1
ATOM 587 O O . HIS A 1 76 ? 3.086 -6.617 0.091 1.00 97.19 76 HIS A O 1
ATOM 593 N N . VAL A 1 77 ? 2.507 -4.763 -1.045 1.00 97.81 77 VAL A N 1
ATOM 594 C CA . VAL A 1 77 ? 1.852 -4.101 0.090 1.00 97.81 77 VAL A CA 1
ATOM 595 C C . VAL A 1 77 ? 0.691 -4.950 0.597 1.00 97.81 77 VAL A C 1
ATOM 597 O O . VAL A 1 77 ? 0.585 -5.173 1.801 1.00 97.81 77 VAL A O 1
ATOM 600 N N . ALA A 1 78 ? -0.143 -5.485 -0.300 1.00 97.38 78 ALA A N 1
ATOM 601 C CA . ALA A 1 78 ? -1.269 -6.335 0.077 1.00 97.38 78 ALA A CA 1
ATOM 602 C C . ALA A 1 78 ? -0.823 -7.562 0.895 1.00 97.38 78 ALA A C 1
ATOM 604 O O . ALA A 1 78 ? -1.419 -7.862 1.933 1.00 97.38 78 ALA A O 1
ATOM 605 N N . ASN A 1 79 ? 0.257 -8.234 0.479 1.00 96.19 79 ASN A N 1
ATOM 606 C CA . ASN A 1 79 ? 0.822 -9.377 1.196 1.00 96.19 79 ASN A CA 1
ATOM 607 C C . ASN A 1 79 ? 1.298 -8.998 2.610 1.00 96.19 79 ASN A C 1
ATOM 609 O O . ASN A 1 79 ? 0.918 -9.653 3.585 1.00 96.19 79 ASN A O 1
ATOM 613 N N . TYR A 1 80 ? 2.088 -7.929 2.751 1.00 96.56 80 TYR A N 1
ATOM 614 C CA . TYR A 1 80 ? 2.612 -7.521 4.060 1.00 96.56 80 TYR A CA 1
ATOM 615 C C . TYR A 1 80 ? 1.526 -6.989 4.988 1.00 96.56 80 TYR A C 1
ATOM 617 O O . TYR A 1 80 ? 1.490 -7.380 6.156 1.00 96.56 80 TYR A O 1
ATOM 625 N N . ILE A 1 81 ? 0.609 -6.159 4.484 1.00 97.81 81 ILE A N 1
ATOM 626 C CA . ILE A 1 81 ? -0.525 -5.664 5.270 1.00 97.81 81 ILE A CA 1
ATOM 627 C C . ILE A 1 81 ? -1.396 -6.832 5.738 1.00 97.81 81 ILE A C 1
ATOM 629 O O . ILE A 1 81 ? -1.771 -6.863 6.907 1.00 97.81 81 ILE A O 1
ATOM 633 N N . GLY A 1 82 ? -1.639 -7.841 4.895 1.00 96.94 82 GLY A N 1
ATOM 634 C CA . GLY A 1 82 ? -2.357 -9.051 5.304 1.00 96.94 82 GLY A CA 1
ATOM 635 C C . GLY A 1 82 ? -1.696 -9.755 6.494 1.00 96.94 82 GLY A C 1
ATOM 636 O O . GLY A 1 82 ? -2.367 -10.114 7.463 1.00 96.94 82 GLY A O 1
ATOM 637 N N . ARG A 1 83 ? -0.363 -9.879 6.482 1.00 96.44 83 ARG A N 1
ATOM 638 C CA . ARG A 1 83 ? 0.406 -10.449 7.603 1.00 96.44 83 ARG A CA 1
ATOM 639 C C . ARG A 1 83 ? 0.359 -9.575 8.855 1.00 96.44 83 A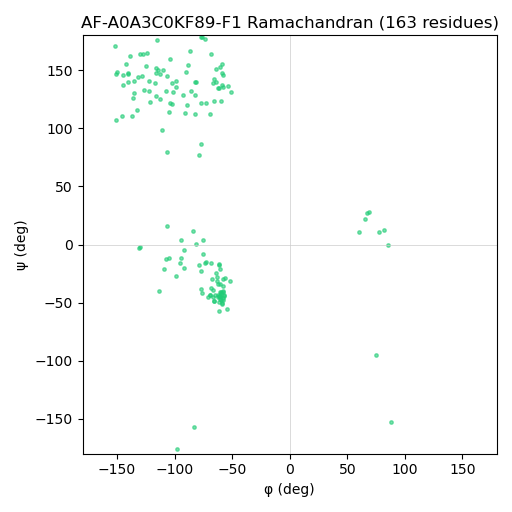RG A C 1
ATOM 641 O O . ARG A 1 83 ? 0.287 -10.107 9.962 1.00 96.44 83 ARG A O 1
ATOM 648 N N . ILE A 1 84 ? 0.421 -8.254 8.700 1.00 98.06 84 ILE A N 1
ATOM 649 C CA . ILE A 1 84 ? 0.345 -7.307 9.817 1.00 98.06 84 ILE A CA 1
ATOM 650 C C . ILE A 1 84 ? -1.040 -7.365 10.471 1.00 98.06 84 ILE A C 1
ATOM 652 O O . ILE A 1 84 ? -1.133 -7.557 11.681 1.00 98.06 84 ILE A O 1
ATOM 656 N N . VAL A 1 85 ? -2.111 -7.307 9.680 1.00 98.19 85 VAL A N 1
ATOM 657 C CA . VAL A 1 85 ? -3.491 -7.419 10.171 1.00 98.19 85 VAL A CA 1
ATOM 658 C C . VAL A 1 85 ? -3.720 -8.756 10.875 1.00 98.19 85 VAL A C 1
ATOM 660 O O . VAL A 1 85 ? -4.307 -8.780 11.955 1.00 98.19 85 VAL A O 1
ATOM 663 N N . ALA A 1 86 ? -3.195 -9.864 10.342 1.00 97.44 86 ALA A N 1
ATOM 664 C CA . ALA A 1 86 ? -3.267 -11.158 11.022 1.00 97.44 86 ALA A CA 1
ATOM 665 C C . ALA A 1 86 ? -2.611 -11.123 12.418 1.00 97.44 86 ALA A C 1
ATOM 667 O O . ALA A 1 86 ? -3.170 -11.664 13.374 1.00 97.44 86 ALA A O 1
ATOM 668 N N . LYS A 1 87 ? -1.462 -10.443 12.566 1.00 98.19 87 LYS A N 1
ATOM 669 C CA . LYS A 1 87 ? -0.820 -10.233 13.877 1.00 98.19 87 LYS A CA 1
ATOM 670 C C . LYS A 1 87 ? -1.675 -9.369 14.801 1.00 98.19 87 LYS A C 1
ATOM 672 O O . LYS A 1 87 ? -1.822 -9.725 15.966 1.00 98.19 87 LYS A O 1
ATOM 677 N N . TYR A 1 88 ? -2.263 -8.285 14.298 1.00 98.25 88 TYR A N 1
ATOM 678 C CA . TYR A 1 88 ? -3.135 -7.417 15.096 1.00 98.25 88 TYR A CA 1
ATOM 679 C C . TYR A 1 88 ? -4.353 -8.167 15.628 1.00 98.25 88 TYR A C 1
ATOM 681 O O . TYR A 1 88 ? -4.677 -8.063 16.810 1.00 98.25 88 TYR A O 1
ATOM 689 N N . ILE A 1 89 ? -4.999 -8.971 14.779 1.00 98.06 89 ILE A N 1
ATOM 690 C CA . ILE A 1 89 ? -6.128 -9.814 15.183 1.00 98.06 89 ILE A CA 1
ATOM 691 C C . ILE A 1 89 ? -5.682 -10.808 16.261 1.00 98.06 89 ILE A C 1
ATOM 693 O O . ILE A 1 89 ? -6.357 -10.938 17.280 1.00 98.06 89 ILE A O 1
ATOM 697 N N . ALA A 1 90 ? -4.530 -11.465 16.089 1.00 98.25 90 ALA A N 1
ATOM 698 C CA . ALA A 1 90 ? -3.999 -12.396 17.083 1.00 98.25 90 ALA A CA 1
ATOM 699 C C . ALA A 1 90 ? -3.713 -11.717 18.436 1.00 98.25 90 ALA A C 1
ATOM 701 O O . ALA A 1 90 ? -4.098 -12.252 19.476 1.00 98.25 90 ALA A O 1
ATOM 702 N N . GLN A 1 91 ? -3.102 -10.527 18.429 1.00 97.75 91 GLN A N 1
ATOM 703 C CA . GLN A 1 91 ? -2.864 -9.726 19.636 1.00 97.75 91 GLN A CA 1
ATOM 704 C C . GLN A 1 91 ? -4.181 -9.378 20.338 1.00 97.75 91 GLN A C 1
ATOM 706 O O . GLN A 1 91 ? -4.321 -9.631 21.533 1.00 97.75 91 GLN A O 1
ATOM 711 N N . ARG A 1 92 ? -5.182 -8.891 19.592 1.00 96.50 92 ARG A N 1
ATOM 712 C CA . ARG A 1 92 ? -6.507 -8.556 20.140 1.00 96.50 92 ARG A CA 1
ATOM 713 C C . ARG A 1 92 ? -7.206 -9.760 20.760 1.00 96.50 92 ARG A C 1
ATOM 715 O O . ARG A 1 92 ? -7.701 -9.665 21.879 1.00 96.50 92 ARG A O 1
ATOM 722 N N . VAL A 1 93 ? -7.222 -10.897 20.062 1.00 97.62 93 VAL A N 1
ATOM 723 C CA . VAL A 1 93 ? -7.817 -12.146 20.569 1.00 97.62 93 VAL A CA 1
ATOM 724 C C . VAL A 1 93 ? -7.117 -12.614 21.849 1.00 97.62 93 VAL A C 1
ATOM 726 O O . VAL A 1 93 ? -7.771 -13.132 22.750 1.00 97.62 93 VAL A O 1
ATOM 729 N N . ALA A 1 94 ? -5.807 -12.388 21.962 1.00 98.00 94 ALA A N 1
ATOM 730 C CA . ALA A 1 94 ? -5.024 -12.703 23.152 1.00 98.00 94 ALA A CA 1
ATOM 731 C C . ALA A 1 94 ? -5.124 -11.649 24.277 1.00 98.00 94 ALA A C 1
ATOM 733 O O . ALA A 1 94 ? -4.475 -11.814 25.309 1.00 98.00 94 ALA A O 1
ATOM 734 N N . GLY A 1 95 ? -5.892 -10.567 24.097 1.00 97.44 95 GLY A N 1
ATOM 735 C CA . GLY A 1 95 ? -5.964 -9.456 25.054 1.00 97.44 95 GLY A CA 1
ATOM 736 C C . GLY A 1 95 ? -4.651 -8.676 25.196 1.00 97.44 95 GLY A C 1
ATOM 737 O O . GLY A 1 95 ? -4.418 -8.046 26.225 1.00 97.44 95 GLY A O 1
ATOM 738 N N . GLN A 1 96 ? -3.775 -8.752 24.194 1.00 98.06 96 GLN A N 1
ATOM 739 C CA . GLN A 1 96 ? -2.508 -8.032 24.147 1.00 98.06 96 GLN A CA 1
ATOM 740 C C . GLN A 1 96 ? -2.690 -6.655 23.510 1.00 98.06 96 GLN A C 1
ATOM 742 O O . GLN A 1 96 ? -3.574 -6.439 22.679 1.00 98.06 96 GLN A O 1
ATOM 747 N N . GLU A 1 97 ? -1.804 -5.731 23.871 1.00 96.06 97 GLU A N 1
ATOM 748 C CA . GLU A 1 97 ? -1.697 -4.450 23.184 1.00 96.06 97 GLU A CA 1
ATOM 749 C C . GLU A 1 97 ? -1.304 -4.664 21.714 1.00 96.06 97 GLU A C 1
ATOM 751 O O . GLU A 1 97 ? -0.402 -5.446 21.397 1.00 96.06 97 GLU A O 1
ATOM 756 N N . VAL A 1 98 ? -1.993 -3.965 20.810 1.00 96.25 98 VAL A N 1
ATOM 757 C CA . VAL A 1 98 ? -1.674 -3.983 19.381 1.00 96.25 98 VAL A CA 1
ATOM 758 C C . VAL A 1 98 ? -0.535 -3.008 19.129 1.00 96.25 98 VAL A C 1
ATOM 760 O O . VAL A 1 98 ? -0.711 -1.799 19.243 1.00 96.25 98 VAL A O 1
ATOM 763 N N . THR A 1 99 ? 0.632 -3.534 18.768 1.00 94.06 99 THR A N 1
ATOM 764 C CA . THR A 1 99 ? 1.804 -2.717 18.432 1.00 94.06 99 THR A CA 1
ATOM 765 C C . THR A 1 99 ? 1.797 -2.388 16.940 1.00 94.06 99 THR A C 1
ATOM 767 O O . THR A 1 99 ? 1.865 -3.327 16.144 1.00 94.06 99 THR A O 1
ATOM 770 N N . PRO A 1 100 ? 1.763 -1.103 16.539 1.00 94.00 100 PRO A N 1
ATOM 771 C CA . PRO A 1 100 ? 1.791 -0.725 15.132 1.00 94.00 100 PRO A CA 1
ATOM 772 C C . PRO A 1 100 ? 3.024 -1.256 14.388 1.00 94.00 100 PRO A C 1
ATOM 774 O O . PRO A 1 100 ? 4.154 -1.160 14.863 1.00 94.00 100 PRO A O 1
ATOM 777 N N . LEU A 1 101 ? 2.792 -1.784 13.192 1.00 97.06 101 LEU A N 1
ATOM 778 C CA . LEU A 1 101 ? 3.768 -2.237 12.213 1.00 97.06 101 LEU A CA 1
ATOM 779 C C . LEU A 1 101 ? 3.439 -1.589 10.865 1.00 97.06 101 LEU A C 1
ATOM 781 O O . LEU A 1 101 ? 2.271 -1.420 10.513 1.00 97.06 101 LEU A O 1
ATOM 785 N N . LEU A 1 102 ? 4.474 -1.272 10.094 1.00 97.56 102 LEU A N 1
ATOM 786 C CA . LEU A 1 102 ? 4.347 -0.706 8.753 1.00 97.56 102 LEU A CA 1
ATOM 787 C C . LEU A 1 102 ? 4.842 -1.724 7.714 1.00 97.56 102 LEU A C 1
ATOM 789 O O . LEU A 1 102 ? 5.752 -2.502 8.022 1.00 97.56 102 LEU A O 1
ATOM 793 N N . PRO A 1 103 ? 4.246 -1.765 6.509 1.00 97.25 103 P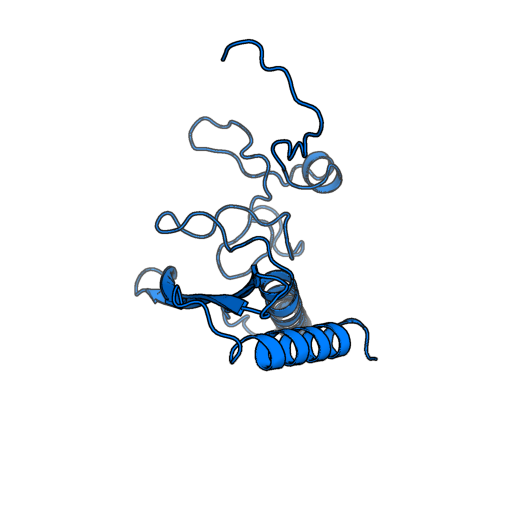RO A N 1
ATOM 794 C CA .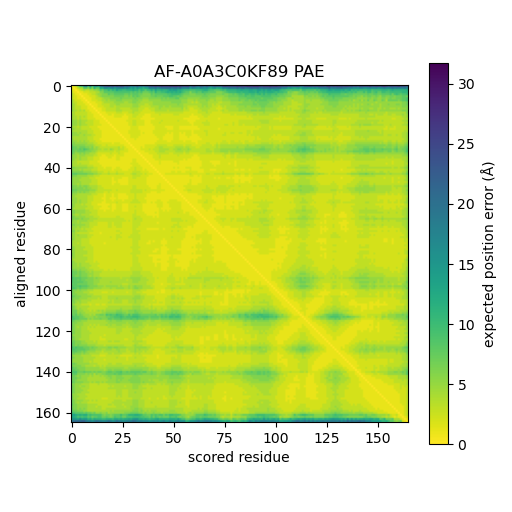 PRO A 1 103 ? 4.776 -2.566 5.414 1.00 97.25 103 PRO A CA 1
ATOM 795 C C . PRO A 1 103 ? 6.045 -1.912 4.846 1.00 97.25 103 PRO A C 1
ATOM 797 O O . PRO A 1 103 ? 6.407 -0.796 5.215 1.00 97.25 103 PRO A O 1
ATOM 800 N N . ASP A 1 104 ? 6.675 -2.575 3.888 1.00 96.56 104 ASP A N 1
ATOM 801 C CA . ASP A 1 104 ? 7.474 -1.940 2.846 1.00 96.56 104 ASP A CA 1
ATOM 802 C C . ASP A 1 104 ? 6.824 -2.190 1.476 1.00 96.56 104 ASP A C 1
ATOM 804 O O . ASP A 1 104 ? 5.795 -2.864 1.352 1.00 96.56 104 ASP A O 1
ATOM 808 N N . ASN A 1 105 ? 7.393 -1.593 0.433 1.00 97.00 105 ASN A N 1
ATOM 809 C CA . ASN A 1 105 ? 7.009 -1.890 -0.938 1.00 97.00 105 ASN A CA 1
ATOM 810 C C . ASN A 1 105 ? 8.248 -2.043 -1.809 1.00 97.00 105 ASN A C 1
ATOM 812 O O . ASN A 1 105 ? 9.176 -1.241 -1.726 1.00 97.00 105 ASN A O 1
ATOM 816 N N . LEU A 1 106 ? 8.189 -3.012 -2.713 1.00 97.44 106 LEU A N 1
ATOM 817 C CA . LEU A 1 106 ? 9.106 -3.163 -3.831 1.00 97.44 106 LEU A CA 1
ATOM 818 C C . LEU A 1 106 ? 8.289 -3.509 -5.071 1.00 97.44 106 LEU A C 1
ATOM 820 O O . LEU A 1 106 ? 7.523 -4.477 -5.038 1.00 97.44 106 LEU A O 1
ATOM 824 N N . CYS A 1 107 ? 8.470 -2.725 -6.131 1.00 97.44 107 CYS A N 1
ATOM 825 C CA . CYS A 1 107 ? 7.921 -2.995 -7.454 1.00 97.44 107 CYS A CA 1
ATOM 826 C C . CYS A 1 107 ? 9.070 -3.081 -8.457 1.00 97.44 107 CYS A C 1
ATOM 828 O O . CYS A 1 107 ? 9.819 -2.115 -8.608 1.00 97.44 107 CYS A O 1
ATOM 830 N N . TYR A 1 108 ? 9.171 -4.212 -9.146 1.00 98.00 108 TYR A N 1
ATOM 831 C CA . TYR A 1 108 ? 9.990 -4.370 -10.342 1.00 98.00 108 TYR A CA 1
ATOM 832 C C . TYR A 1 108 ? 9.157 -4.039 -11.581 1.00 98.00 108 TYR A C 1
ATOM 834 O O . TYR A 1 108 ? 7.936 -4.222 -11.590 1.00 98.00 108 TYR A O 1
ATOM 842 N N . MET A 1 109 ? 9.804 -3.504 -12.613 1.00 97.44 109 MET A N 1
ATOM 843 C CA . MET A 1 109 ? 9.170 -3.167 -13.884 1.00 97.44 109 MET A CA 1
ATOM 844 C C . MET A 1 109 ? 10.083 -3.596 -15.024 1.00 97.44 109 MET A C 1
ATOM 846 O O . MET A 1 109 ? 11.115 -2.969 -15.266 1.00 97.44 109 MET A O 1
ATOM 850 N N . MET A 1 110 ? 9.665 -4.622 -15.762 1.00 97.44 110 MET A N 1
ATOM 851 C CA . MET A 1 110 ? 10.301 -4.995 -17.020 1.00 97.44 110 MET A CA 1
ATOM 852 C C . MET A 1 110 ? 10.024 -3.927 -18.077 1.00 97.44 110 MET A C 1
ATOM 854 O O . MET A 1 110 ? 8.885 -3.726 -18.499 1.00 97.44 110 MET A O 1
ATOM 858 N N . VAL A 1 111 ? 11.075 -3.219 -18.484 1.00 97.25 111 VAL A N 1
ATOM 859 C CA . VAL A 1 111 ? 11.002 -2.095 -19.434 1.00 97.25 111 VAL A CA 1
ATOM 860 C C . VAL A 1 111 ? 11.518 -2.459 -20.820 1.00 97.25 111 VAL A C 1
ATOM 862 O O . VAL A 1 111 ? 11.306 -1.700 -21.766 1.00 97.25 111 VAL A O 1
ATOM 865 N N . ASN A 1 112 ? 12.175 -3.611 -20.953 1.00 97.19 112 ASN A N 1
ATOM 866 C CA . ASN A 1 112 ? 12.554 -4.193 -22.230 1.00 97.19 112 ASN A CA 1
ATOM 867 C C . ASN A 1 112 ? 12.464 -5.723 -22.166 1.00 97.19 112 ASN A C 1
ATOM 869 O O . ASN A 1 112 ? 12.731 -6.317 -21.122 1.00 97.19 112 ASN A O 1
ATOM 873 N N . THR A 1 113 ? 12.086 -6.356 -23.277 1.00 95.12 113 THR A N 1
ATOM 874 C CA . THR A 1 113 ? 11.987 -7.820 -23.381 1.00 95.12 113 THR A CA 1
ATOM 875 C C . THR A 1 113 ? 13.211 -8.438 -24.052 1.00 95.12 113 THR A C 1
ATOM 877 O O . THR A 1 113 ? 13.526 -9.588 -23.760 1.00 95.12 113 THR A O 1
ATOM 880 N N . GLU A 1 114 ? 13.910 -7.695 -24.923 1.00 94.62 114 GLU A N 1
ATOM 881 C CA . GLU A 1 114 ? 15.138 -8.138 -25.601 1.00 94.62 114 GLU A CA 1
ATOM 882 C C . GLU A 1 114 ? 16.132 -6.963 -25.816 1.00 94.62 114 GLU A C 1
ATOM 884 O O . GLU A 1 114 ? 15.874 -6.081 -26.640 1.00 94.62 114 GLU A O 1
ATOM 889 N N . PRO A 1 115 ? 17.288 -6.934 -25.112 1.00 94.38 115 PRO A N 1
ATOM 890 C CA . PRO A 1 115 ? 17.579 -7.749 -23.929 1.00 94.38 115 PRO A CA 1
ATOM 891 C C . PRO A 1 115 ? 16.549 -7.492 -22.818 1.00 94.38 115 PRO A C 1
ATOM 893 O O . PRO A 1 115 ? 15.926 -6.434 -22.778 1.00 94.38 115 PRO A O 1
ATOM 896 N N . GLN A 1 116 ? 16.354 -8.463 -21.923 1.00 98.12 116 GLN A N 1
ATOM 897 C CA . GLN A 1 116 ? 15.522 -8.233 -20.743 1.00 98.12 116 GLN A CA 1
ATOM 898 C C . GLN A 1 116 ? 16.200 -7.204 -19.842 1.00 98.12 116 GLN A C 1
ATOM 900 O O . GLN A 1 116 ? 17.345 -7.394 -19.433 1.00 98.12 116 GLN A O 1
ATOM 905 N N . GLU A 1 117 ? 15.491 -6.120 -19.551 1.00 98.19 117 GLU A N 1
ATOM 906 C CA . GLU A 1 117 ? 15.974 -5.046 -18.691 1.00 98.19 117 GLU A CA 1
ATOM 907 C C . GLU A 1 117 ? 14.839 -4.558 -17.804 1.00 98.19 117 GLU A C 1
ATOM 909 O O . GLU A 1 117 ? 13.704 -4.380 -18.263 1.00 98.19 117 GLU A O 1
ATOM 914 N N . GLU A 1 118 ? 15.161 -4.283 -16.546 1.00 98.25 118 GLU A N 1
ATOM 915 C CA . GLU A 1 118 ? 14.198 -3.779 -15.577 1.00 98.25 118 GLU A CA 1
ATOM 916 C C . GLU A 1 118 ? 14.716 -2.547 -14.846 1.00 98.25 118 GLU A C 1
ATOM 918 O O . GLU A 1 118 ? 15.911 -2.241 -14.849 1.00 98.25 118 GLU A O 1
ATOM 923 N N . ILE A 1 119 ? 13.772 -1.859 -14.217 1.00 98.19 119 ILE A N 1
ATOM 924 C CA . ILE A 1 119 ? 13.978 -0.842 -13.188 1.00 98.19 119 ILE A CA 1
ATOM 925 C C . ILE A 1 119 ? 13.181 -1.259 -11.949 1.00 98.19 119 ILE A C 1
ATOM 927 O O . ILE A 1 119 ? 12.292 -2.113 -12.031 1.00 98.19 119 ILE A O 1
ATOM 931 N N . SER A 1 120 ? 13.456 -0.655 -10.797 1.00 98.00 120 SER A N 1
ATOM 932 C CA . SER A 1 120 ? 12.665 -0.914 -9.592 1.00 98.00 120 SER A CA 1
ATOM 933 C C . SER A 1 120 ? 12.456 0.335 -8.751 1.00 98.00 120 SER A C 1
ATOM 935 O O . SER A 1 120 ? 13.242 1.279 -8.791 1.00 98.00 120 SER A O 1
ATOM 937 N N . VAL A 1 121 ? 11.378 0.329 -7.971 1.00 98.00 121 VAL A N 1
ATOM 938 C CA . VAL A 1 121 ? 11.115 1.339 -6.944 1.00 98.00 121 VAL A CA 1
ATOM 939 C C . VAL A 1 121 ? 10.865 0.659 -5.610 1.00 98.00 121 VAL A C 1
ATOM 941 O O . VAL A 1 121 ? 10.085 -0.296 -5.505 1.00 98.00 121 VAL A O 1
ATOM 944 N N . LYS A 1 122 ? 11.520 1.176 -4.572 1.00 98.00 122 LYS A N 1
ATOM 945 C CA . LYS A 1 122 ? 11.348 0.750 -3.189 1.00 98.00 122 LYS A CA 1
ATOM 946 C C . LYS A 1 122 ? 10.799 1.891 -2.345 1.00 98.00 122 LYS A C 1
ATOM 948 O O . LYS A 1 122 ? 11.267 3.022 -2.436 1.00 98.00 122 LYS A O 1
ATOM 953 N N . PHE A 1 123 ? 9.864 1.560 -1.460 1.00 98.25 123 PHE A N 1
ATOM 954 C CA . PHE A 1 123 ? 9.406 2.462 -0.411 1.00 98.25 123 PHE A CA 1
ATOM 955 C C . PHE A 1 123 ? 9.612 1.825 0.959 1.00 98.25 123 PHE A C 1
ATOM 957 O O . PHE A 1 123 ? 9.242 0.670 1.181 1.00 98.25 123 PHE A O 1
ATOM 964 N N . THR A 1 124 ? 10.184 2.591 1.880 1.00 98.19 124 THR A N 1
ATOM 965 C CA . THR A 1 124 ? 10.246 2.257 3.305 1.00 98.19 124 THR A CA 1
ATOM 966 C C . THR A 1 124 ? 9.469 3.286 4.100 1.00 98.19 124 THR A C 1
ATOM 968 O O . THR A 1 124 ? 9.389 4.447 3.693 1.00 98.19 124 THR A O 1
ATOM 971 N N . TYR A 1 125 ? 8.935 2.868 5.242 1.00 98.06 125 TYR A N 1
ATOM 972 C CA . TYR A 1 125 ? 8.059 3.705 6.043 1.00 98.06 125 TYR A CA 1
ATOM 973 C C . TYR A 1 125 ? 8.464 3.703 7.511 1.00 98.06 125 TYR A C 1
ATOM 975 O O . TYR A 1 125 ? 8.865 2.672 8.051 1.00 98.06 125 TYR A O 1
ATOM 983 N N . GLU A 1 126 ? 8.304 4.850 8.158 1.00 97.50 126 GLU A N 1
ATOM 984 C CA . GLU A 1 126 ? 8.506 5.022 9.596 1.00 97.50 126 GLU A CA 1
ATOM 985 C C . GLU A 1 126 ? 7.416 5.909 10.204 1.00 97.50 126 GLU A C 1
ATOM 987 O O . GLU A 1 126 ? 6.705 6.616 9.489 1.00 97.50 126 GLU A O 1
ATOM 992 N N . LEU A 1 127 ? 7.261 5.844 11.527 1.00 96.69 127 LEU A N 1
ATOM 993 C CA . LEU A 1 127 ? 6.410 6.771 12.267 1.00 96.69 127 LEU A CA 1
ATOM 994 C C . LEU A 1 127 ? 7.259 7.942 12.756 1.00 96.69 127 LEU A C 1
ATOM 996 O O . LEU A 1 127 ? 8.283 7.729 13.406 1.00 96.69 127 LEU A O 1
ATOM 1000 N N . ASP A 1 128 ? 6.818 9.168 12.487 1.00 95.44 128 ASP A N 1
ATOM 1001 C CA . ASP A 1 128 ? 7.416 10.345 13.111 1.00 95.44 128 ASP A CA 1
ATOM 1002 C C . ASP A 1 128 ? 6.958 10.512 14.573 1.00 95.44 128 ASP A C 1
ATOM 1004 O O . ASP A 1 128 ? 6.133 9.758 15.097 1.00 95.44 128 ASP A O 1
ATOM 1008 N N . ALA A 1 129 ? 7.472 11.544 15.248 1.00 95.75 129 ALA A N 1
ATOM 1009 C CA . ALA A 1 129 ? 7.129 11.845 16.638 1.00 95.75 129 ALA A CA 1
ATOM 1010 C C . ALA A 1 129 ? 5.634 12.157 16.875 1.00 95.75 129 ALA A C 1
ATOM 1012 O O . ALA A 1 129 ? 5.184 12.119 18.019 1.00 95.75 129 ALA A O 1
ATOM 1013 N N . SER A 1 130 ? 4.868 12.472 15.825 1.00 94.44 130 SER A N 1
ATOM 1014 C CA . SER A 1 130 ? 3.419 12.695 15.884 1.00 94.44 130 SER A CA 1
ATOM 1015 C C . SER A 1 130 ? 2.597 11.428 15.610 1.00 94.44 130 SER A C 1
ATOM 1017 O O . SER A 1 130 ? 1.375 11.457 15.734 1.00 94.44 130 SER A O 1
ATOM 1019 N N . GLY A 1 131 ? 3.249 10.313 15.257 1.00 91.81 131 GLY A N 1
ATOM 1020 C CA . GLY A 1 131 ? 2.590 9.072 14.845 1.00 91.81 131 GLY A CA 1
ATOM 1021 C C . GLY A 1 131 ? 2.150 9.067 13.379 1.00 91.81 131 GLY A C 1
ATOM 1022 O O . GLY A 1 131 ? 1.385 8.191 12.966 1.00 91.81 131 GLY A O 1
ATOM 1023 N N . LYS A 1 132 ? 2.619 10.030 12.580 1.00 95.75 132 LYS A N 1
ATOM 1024 C CA . LYS A 1 132 ? 2.361 10.096 11.142 1.00 95.75 132 LYS A CA 1
ATOM 1025 C C . LYS A 1 132 ? 3.311 9.167 10.396 1.00 95.75 132 LYS A C 1
ATOM 1027 O O . LYS A 1 132 ? 4.498 9.098 10.704 1.00 95.75 132 LYS A O 1
ATOM 1032 N N . VAL A 1 133 ? 2.786 8.487 9.379 1.00 97.25 133 VAL A N 1
ATOM 1033 C CA . VAL A 1 133 ? 3.585 7.631 8.498 1.00 97.25 133 VAL A CA 1
ATOM 1034 C C . VAL A 1 133 ? 4.362 8.499 7.509 1.00 97.25 133 VAL A C 1
ATOM 1036 O O . VAL A 1 133 ? 3.763 9.250 6.731 1.00 97.25 133 VAL A O 1
ATOM 1039 N N . ILE A 1 134 ? 5.684 8.365 7.524 1.00 97.81 134 ILE A N 1
ATOM 1040 C CA . ILE A 1 134 ? 6.610 9.023 6.605 1.00 97.81 134 ILE A CA 1
ATOM 1041 C C . ILE A 1 134 ? 7.171 7.990 5.633 1.00 97.81 134 ILE A C 1
ATOM 1043 O O . ILE A 1 134 ? 7.587 6.910 6.043 1.00 97.81 134 ILE A O 1
ATOM 1047 N N . GLN A 1 135 ? 7.157 8.321 4.344 1.00 98.12 135 GLN A N 1
ATOM 1048 C CA . GLN A 1 135 ? 7.705 7.515 3.259 1.00 98.12 135 GLN A CA 1
ATOM 1049 C C . GLN A 1 135 ? 9.096 8.013 2.863 1.00 98.12 135 GLN A C 1
ATOM 1051 O O . GLN A 1 135 ? 9.291 9.206 2.618 1.00 98.12 135 GLN A O 1
ATOM 1056 N N . THR A 1 136 ? 10.010 7.065 2.674 1.00 98.44 136 THR A N 1
ATOM 1057 C CA . THR A 1 136 ? 11.262 7.252 1.936 1.00 98.44 136 THR A CA 1
ATOM 1058 C C . THR A 1 136 ? 11.205 6.414 0.665 1.00 98.44 136 THR A C 1
ATOM 1060 O O . THR A 1 136 ? 10.963 5.209 0.726 1.00 98.44 136 THR A O 1
ATOM 1063 N N . GLN A 1 137 ? 11.409 7.061 -0.482 1.00 97.69 137 GLN A N 1
ATOM 1064 C CA . GLN A 1 137 ? 11.446 6.432 -1.803 1.00 97.69 137 GLN A CA 1
ATOM 1065 C C . GLN A 1 137 ? 12.896 6.208 -2.239 1.00 97.69 137 GLN 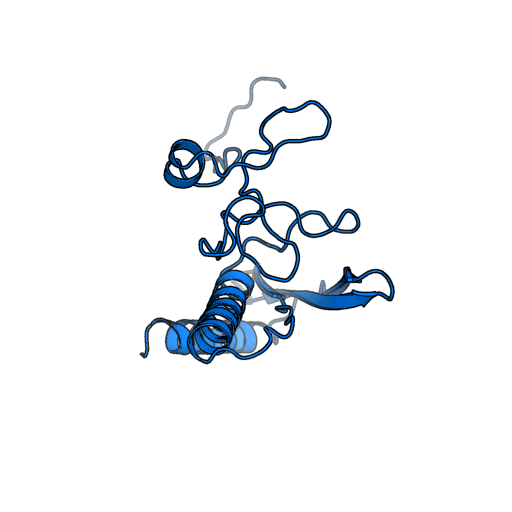A C 1
ATOM 1067 O O . GLN A 1 137 ? 13.768 7.041 -1.993 1.00 97.69 137 GLN A O 1
ATOM 1072 N N . THR A 1 138 ? 13.162 5.074 -2.874 1.00 98.00 138 THR A N 1
ATOM 1073 C CA . THR A 1 138 ? 14.436 4.765 -3.524 1.00 98.00 138 THR A CA 1
ATOM 1074 C C . THR A 1 138 ? 14.150 4.212 -4.907 1.00 98.00 138 THR A C 1
ATOM 1076 O O . THR A 1 138 ? 13.558 3.139 -5.032 1.00 98.00 138 THR A O 1
ATOM 1079 N N . ASP A 1 139 ? 14.590 4.945 -5.922 1.00 96.81 139 ASP A N 1
ATOM 1080 C CA . ASP A 1 139 ? 14.408 4.593 -7.324 1.00 96.81 139 ASP A CA 1
ATOM 1081 C C . ASP A 1 139 ? 15.698 3.998 -7.889 1.00 96.81 139 ASP A C 1
ATOM 1083 O O . ASP A 1 139 ? 16.787 4.556 -7.725 1.00 96.81 139 ASP A O 1
ATOM 1087 N N . MET A 1 140 ? 15.575 2.860 -8.565 1.00 95.81 140 MET A N 1
ATOM 1088 C CA . MET A 1 140 ? 16.605 2.300 -9.430 1.00 95.81 140 MET A CA 1
ATOM 1089 C C . MET A 1 140 ? 16.163 2.500 -10.876 1.00 95.81 140 MET A C 1
ATOM 1091 O O . MET A 1 140 ? 15.666 1.581 -11.521 1.00 95.81 140 MET A O 1
ATOM 1095 N N . ASP A 1 141 ? 16.367 3.711 -11.388 1.00 94.44 141 ASP A N 1
ATOM 1096 C CA . ASP A 1 141 ? 15.982 4.096 -12.755 1.00 94.44 141 ASP A CA 1
ATOM 1097 C C . ASP A 1 141 ? 17.032 3.717 -13.815 1.00 94.44 141 ASP A C 1
ATOM 1099 O O . ASP A 1 141 ? 16.977 4.154 -14.969 1.00 94.44 141 ASP A O 1
ATOM 1103 N N . VAL A 1 142 ? 18.019 2.903 -13.435 1.00 96.25 142 VAL A N 1
ATOM 1104 C CA . VAL A 1 142 ? 19.019 2.364 -14.356 1.00 96.25 142 VAL A CA 1
ATOM 1105 C C . VAL A 1 142 ? 18.517 1.029 -14.882 1.00 96.25 142 VAL A C 1
ATOM 1107 O O . VAL A 1 142 ? 18.428 0.057 -14.137 1.00 96.25 142 VAL A O 1
ATOM 1110 N N . ARG A 1 143 ? 18.223 0.988 -16.184 1.00 96.88 143 ARG A N 1
ATOM 1111 C CA . ARG A 1 143 ? 17.841 -0.243 -16.884 1.00 96.88 143 ARG A CA 1
ATOM 1112 C C . ARG A 1 143 ? 18.968 -1.259 -16.776 1.00 96.88 143 ARG A C 1
ATOM 1114 O O . ARG A 1 143 ? 20.098 -0.963 -17.165 1.00 96.88 143 ARG A O 1
ATOM 1121 N N . THR A 1 144 ? 18.667 -2.436 -16.249 1.00 97.56 144 THR A N 1
ATOM 1122 C CA . THR A 1 144 ? 19.659 -3.503 -16.115 1.00 97.56 144 THR A CA 1
ATOM 1123 C C . THR A 1 144 ? 19.016 -4.881 -16.202 1.00 97.56 144 THR A C 1
ATOM 1125 O O . THR A 1 144 ? 17.876 -5.081 -15.782 1.00 97.56 144 THR A O 1
ATOM 1128 N N . ALA A 1 145 ? 19.769 -5.845 -16.731 1.00 97.81 145 ALA A N 1
ATOM 1129 C CA . ALA A 1 145 ? 19.404 -7.258 -16.708 1.00 97.81 145 ALA A CA 1
ATOM 1130 C C . ALA A 1 145 ? 19.572 -7.885 -15.310 1.00 97.81 145 ALA A C 1
ATOM 1132 O O . ALA A 1 145 ? 19.021 -8.951 -15.052 1.00 97.81 145 ALA A O 1
ATOM 1133 N N . ASP A 1 146 ? 20.308 -7.231 -14.404 1.00 97.38 146 ASP A N 1
ATOM 1134 C CA . ASP A 1 146 ? 20.611 -7.767 -13.070 1.00 97.38 146 ASP A CA 1
ATOM 1135 C C . ASP A 1 146 ? 19.367 -7.874 -12.177 1.00 97.38 146 ASP A C 1
ATOM 1137 O O . ASP A 1 146 ? 19.288 -8.769 -11.338 1.00 97.38 146 ASP A O 1
ATOM 1141 N N . LEU A 1 147 ? 18.374 -7.001 -12.383 1.00 97.56 147 LEU A N 1
ATOM 1142 C CA . LEU A 1 147 ? 17.121 -7.013 -11.623 1.00 97.56 147 LEU A CA 1
ATOM 1143 C C . LEU A 1 147 ? 16.162 -8.122 -12.078 1.00 97.56 147 LEU A C 1
ATOM 1145 O O . LEU A 1 147 ? 15.361 -8.582 -11.275 1.00 97.56 147 LEU A O 1
ATOM 1149 N N . VAL A 1 148 ? 16.290 -8.623 -13.311 1.00 97.81 148 VAL A N 1
ATOM 1150 C CA . VAL A 1 148 ? 15.432 -9.690 -13.857 1.00 97.81 148 VAL A CA 1
ATOM 1151 C C . VAL A 1 148 ? 15.410 -10.940 -12.960 1.00 97.81 148 VAL A C 1
ATOM 1153 O O . VAL A 1 148 ? 14.332 -11.381 -12.552 1.00 97.81 148 VAL A O 1
ATOM 1156 N N . PRO A 1 149 ? 16.555 -11.565 -12.602 1.00 98.00 149 PRO A N 1
ATOM 1157 C CA . PRO A 1 149 ? 16.531 -12.715 -11.703 1.00 98.00 149 PRO A CA 1
ATOM 1158 C C . PRO A 1 149 ? 15.992 -12.372 -10.307 1.00 98.00 149 PRO A C 1
ATOM 1160 O O . PRO A 1 149 ? 15.430 -13.261 -9.658 1.00 98.00 149 PRO A O 1
ATOM 1163 N N . GLU A 1 150 ? 16.142 -11.124 -9.849 1.00 97.62 150 GLU A N 1
ATOM 1164 C CA . GLU A 1 150 ? 15.599 -10.666 -8.570 1.00 97.62 150 GLU A CA 1
ATOM 1165 C C . GLU A 1 150 ? 14.075 -10.549 -8.600 1.00 97.62 150 GLU A C 1
ATOM 1167 O O . GLU A 1 150 ? 13.436 -11.063 -7.682 1.00 97.62 150 GLU A O 1
ATOM 1172 N N . ASP A 1 151 ? 13.484 -9.972 -9.652 1.00 97.56 151 ASP A N 1
ATOM 1173 C CA . ASP A 1 151 ? 12.028 -9.893 -9.822 1.00 97.56 151 ASP A CA 1
ATOM 1174 C C . ASP A 1 151 ? 11.409 -11.287 -9.827 1.00 97.56 151 ASP A C 1
ATOM 1176 O O . ASP A 1 151 ? 10.536 -11.610 -9.021 1.00 97.56 151 ASP A O 1
ATOM 1180 N N . PHE A 1 152 ? 11.946 -12.195 -10.642 1.00 97.25 152 PHE A N 1
ATOM 1181 C CA . PHE A 1 152 ? 11.442 -13.565 -10.667 1.00 97.25 152 PHE A CA 1
ATOM 1182 C C . PHE A 1 152 ? 11.613 -14.286 -9.321 1.00 97.25 152 PHE A C 1
ATOM 1184 O O . PHE A 1 152 ? 10.781 -15.125 -8.961 1.00 97.25 152 PHE A O 1
ATOM 1191 N N . ALA A 1 153 ? 12.684 -14.012 -8.569 1.00 97.19 153 ALA A N 1
ATOM 1192 C CA . ALA A 1 153 ? 12.862 -14.564 -7.226 1.00 97.19 153 ALA A CA 1
ATOM 1193 C C . ALA A 1 153 ? 11.856 -13.971 -6.230 1.00 97.19 153 ALA A C 1
ATOM 1195 O O . ALA A 1 153 ? 11.250 -14.721 -5.459 1.00 97.19 153 ALA A O 1
ATOM 1196 N N . TRP A 1 154 ? 11.636 -12.658 -6.289 1.00 96.56 154 TRP A N 1
ATOM 1197 C CA . TRP A 1 154 ? 10.630 -11.951 -5.511 1.00 96.56 154 TRP A CA 1
ATOM 1198 C C . TRP A 1 154 ? 9.231 -12.503 -5.797 1.00 96.56 154 TRP A C 1
ATOM 1200 O O . TRP A 1 154 ? 8.547 -12.922 -4.863 1.00 96.56 154 TRP A O 1
ATOM 1210 N N . ALA A 1 155 ? 8.836 -12.607 -7.067 1.00 95.56 155 ALA A N 1
ATOM 1211 C CA . ALA A 1 155 ? 7.535 -13.114 -7.483 1.00 95.56 155 ALA A CA 1
ATOM 1212 C C . ALA A 1 155 ? 7.298 -14.538 -6.962 1.00 95.56 155 ALA A C 1
ATOM 1214 O O . ALA A 1 155 ? 6.273 -14.805 -6.335 1.00 95.56 155 ALA A O 1
ATOM 1215 N N . ARG A 1 156 ? 8.276 -15.445 -7.131 1.00 95.75 156 ARG A N 1
ATOM 1216 C CA . ARG A 1 156 ? 8.207 -16.811 -6.579 1.00 95.75 156 ARG A CA 1
ATOM 1217 C C . ARG A 1 156 ? 8.040 -16.812 -5.062 1.00 95.75 156 ARG A C 1
ATOM 1219 O O . ARG A 1 156 ? 7.182 -17.527 -4.554 1.00 95.75 156 ARG A O 1
ATOM 1226 N N . SER A 1 157 ? 8.823 -16.003 -4.346 1.00 94.81 157 SER A N 1
ATOM 1227 C CA . SER A 1 157 ? 8.704 -15.881 -2.890 1.00 94.81 157 SER A CA 1
ATOM 1228 C C . SER A 1 157 ? 7.317 -15.389 -2.481 1.00 94.81 157 SER A C 1
ATOM 1230 O O . SER A 1 157 ? 6.726 -15.962 -1.571 1.00 94.81 157 SER A O 1
ATOM 1232 N N . LYS A 1 158 ? 6.765 -14.375 -3.159 1.00 93.44 158 LYS A N 1
ATOM 1233 C CA . LYS A 1 158 ? 5.430 -13.857 -2.837 1.00 93.44 158 LYS A CA 1
ATOM 1234 C C . LYS A 1 158 ? 4.338 -14.867 -3.125 1.00 93.44 158 LYS A C 1
ATOM 1236 O O . LYS A 1 158 ? 3.501 -15.079 -2.254 1.00 93.44 158 LYS A O 1
ATOM 1241 N N . PHE A 1 159 ? 4.362 -15.535 -4.274 1.00 93.25 159 PHE A N 1
ATOM 1242 C CA . PHE A 1 159 ? 3.400 -16.600 -4.551 1.00 93.25 159 PHE A CA 1
ATOM 1243 C C . PHE A 1 159 ? 3.479 -17.729 -3.522 1.00 93.25 159 PHE A C 1
ATOM 1245 O O . PHE A 1 159 ? 2.436 -18.170 -3.045 1.00 93.25 159 PHE A O 1
ATOM 1252 N N . SER A 1 160 ? 4.682 -18.131 -3.105 1.00 93.94 160 SER A N 1
ATOM 1253 C CA . SER A 1 160 ? 4.846 -19.140 -2.054 1.00 93.94 160 SER A CA 1
ATOM 1254 C C . SER A 1 160 ? 4.251 -18.685 -0.717 1.00 93.94 160 SER A C 1
ATOM 1256 O O . SER A 1 160 ? 3.501 -19.432 -0.088 1.00 93.94 160 SER A O 1
ATOM 1258 N N . ASP A 1 161 ? 4.485 -17.424 -0.332 1.00 90.00 161 ASP A N 1
ATOM 1259 C CA . ASP A 1 161 ? 4.012 -16.855 0.935 1.00 90.00 161 ASP A CA 1
ATOM 1260 C C . ASP A 1 161 ? 2.481 -16.915 1.090 1.00 90.00 161 ASP A C 1
ATOM 1262 O O . ASP A 1 161 ? 2.001 -17.156 2.199 1.00 90.00 161 ASP A O 1
ATOM 1266 N N . PHE A 1 162 ? 1.703 -16.656 0.027 1.00 83.12 162 PHE A N 1
ATOM 1267 C CA . PHE A 1 162 ? 0.235 -16.574 0.138 1.00 83.12 162 PHE A CA 1
ATOM 1268 C C . PHE A 1 162 ? -0.538 -17.735 -0.500 1.00 83.12 162 PHE A C 1
ATOM 1270 O O . PHE A 1 162 ? -1.684 -17.958 -0.110 1.00 83.12 162 PHE A O 1
ATOM 1277 N N . LEU A 1 163 ? 0.046 -18.479 -1.445 1.00 88.00 163 LEU A N 1
ATOM 1278 C CA . LEU A 1 163 ? -0.580 -19.679 -2.020 1.00 88.00 163 LEU A CA 1
ATOM 1279 C C . LEU A 1 163 ? -0.120 -20.973 -1.335 1.00 88.00 163 LEU A C 1
ATOM 1281 O O . LEU A 1 163 ? -0.782 -21.996 -1.494 1.00 88.00 163 LEU A O 1
ATOM 1285 N N . GLY A 1 164 ? 0.979 -20.943 -0.570 1.00 79.44 164 GLY A N 1
ATOM 1286 C CA . GLY A 1 164 ? 1.529 -22.128 0.094 1.00 79.44 164 GLY A CA 1
ATOM 1287 C C . GLY A 1 164 ? 2.090 -23.172 -0.875 1.00 79.44 164 GLY A C 1
ATOM 1288 O O . GLY A 1 164 ? 2.062 -24.362 -0.556 1.00 79.44 164 GLY A O 1
ATOM 1289 N N . ILE A 1 165 ? 2.544 -22.733 -2.055 1.00 64.81 165 ILE A N 1
ATOM 1290 C CA . ILE A 1 165 ? 3.110 -23.570 -3.128 1.00 64.81 165 ILE A CA 1
ATOM 1291 C C . ILE A 1 165 ? 4.607 -23.338 -3.317 1.00 64.81 165 ILE A C 1
ATOM 1293 O O . ILE A 1 165 ? 5.092 -22.235 -2.971 1.00 64.81 165 ILE A O 1
#